Protein AF-A0A9D2GIM9-F1 (afdb_monomer)

Foldseek 3Di:
DDDDDDQDWDWDWDWDQAPVRDTDIAIATADQDPVLVVLLVVLVVQLVCLVVDPDDPVVSVVSNLVSLQSNCCSGRNNVSSVVLCVRVVNPPPVSCVVCVCCCVVPVVVVSVVSVVVVVVVVVVVVD

Sequence (127 aa):
MYILRQPEQFRDTLKLVDKDGREQMVEISLKITPDMIKSYRQLQVKLHDLQNDSRAAEDKAEDMGRAVYALLSLLFGEENTDTILRFYDGDYTSLALDIFPYISDTIAPALQADVKRRKAQYKRRAR

Nearest PDB structures (foldseek):
  4jlr-assembly2_C  TM=5.574E-01  e=6.602E+00  unclassified
  6ixg-assembly2_B  TM=4.245E-01  e=5.518E+00  Homo sapiens
  6ywy-assembly1_L  TM=2.344E-01  e=3.630E+00  Neurospora crassa

Mean predicted aligned error: 8.95 Å

Solvent-accessible surface area (backbone atoms only — not comparable to full-atom values): 7466 Å² total; per-residue (Å²): 137,90,83,88,75,80,77,88,57,52,70,50,73,48,76,46,70,47,96,88,67,52,74,45,80,42,76,29,67,32,73,87,40,76,66,52,56,51,51,51,52,53,43,52,52,49,50,54,50,58,70,70,51,86,70,60,70,69,69,44,49,56,56,47,51,52,46,51,50,53,48,39,27,72,55,39,33,59,71,51,34,53,51,54,42,60,71,45,72,69,40,63,66,62,48,47,65,66,46,47,56,50,43,61,72,49,49,48,52,51,55,52,52,51,52,52,52,52,54,52,54,54,60,60,70,75,102

Secondary structure (DSSP, 8-state):
-----PPPPEEEEEEEE-TT--EEEEEEEE---HHHHHHHHHHHHHHHHHHH--S-HHHHHHHHHHHHHHHHHHHH-HHHHHHHHHHTTT-HHHHHHHHHHHIIIIIHHHHHHHHHHHHHHHHHH--

pLDDT: mean 75.75, st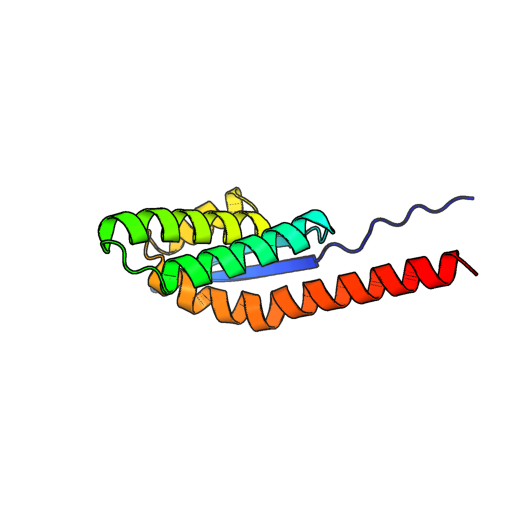d 11.07, range [29.77, 87.88]

Radius of gyration: 17.34 Å; Cα contacts (8 Å, |Δi|>4): 93; chains: 1; bounding box: 39×50×49 Å

Structure (mmCIF, N/CA/C/O backbone):
data_AF-A0A9D2GIM9-F1
#
_entry.id   AF-A0A9D2GIM9-F1
#
loop_
_atom_site.group_PDB
_atom_site.id
_atom_site.type_symbol
_atom_site.label_atom_id
_atom_site.label_alt_id
_atom_site.label_comp_id
_atom_site.label_asym_id
_atom_site.label_entity_id
_atom_site.label_seq_id
_atom_site.pdbx_PDB_ins_code
_atom_site.Cartn_x
_atom_site.Cartn_y
_atom_site.Cartn_z
_atom_site.occupancy
_atom_site.B_iso_or_equiv
_atom_site.auth_seq_id
_atom_site.auth_comp_id
_atom_site.auth_asym_id
_atom_site.auth_atom_id
_atom_site.pdbx_PDB_model_num
ATOM 1 N N . MET A 1 1 ? 15.986 27.452 -26.170 1.00 40.56 1 MET A N 1
ATOM 2 C CA . MET A 1 1 ? 15.286 27.517 -24.868 1.00 40.56 1 MET A CA 1
ATOM 3 C C . MET A 1 1 ? 15.002 26.090 -24.412 1.00 40.56 1 MET A C 1
ATOM 5 O O . MET A 1 1 ? 14.368 25.356 -25.158 1.00 40.56 1 MET A O 1
ATOM 9 N N . TYR A 1 2 ? 15.558 25.655 -23.278 1.00 29.77 2 TYR A N 1
ATOM 10 C CA . TYR A 1 2 ? 15.426 24.273 -22.793 1.00 29.77 2 TYR A CA 1
ATOM 11 C C . TYR A 1 2 ? 14.210 24.185 -21.861 1.00 29.77 2 TYR A C 1
ATOM 13 O O . TYR A 1 2 ? 14.148 24.911 -20.875 1.00 29.77 2 TYR A O 1
ATOM 21 N N . ILE A 1 3 ? 13.227 23.340 -22.188 1.00 49.38 3 ILE A N 1
ATOM 22 C CA . ILE A 1 3 ? 12.007 23.168 -21.385 1.00 49.38 3 ILE A CA 1
ATOM 23 C C . ILE A 1 3 ? 12.144 21.880 -20.574 1.00 49.38 3 ILE A C 1
ATOM 25 O O . ILE A 1 3 ? 12.128 20.779 -21.128 1.00 49.38 3 ILE A O 1
ATOM 29 N N . LEU A 1 4 ? 12.270 22.021 -19.257 1.00 39.19 4 LEU A N 1
ATOM 30 C CA . LEU A 1 4 ? 12.172 20.912 -18.314 1.00 39.19 4 LEU A CA 1
ATOM 31 C C . LEU A 1 4 ? 10.686 20.640 -18.050 1.00 39.19 4 LEU A C 1
ATOM 33 O O . LEU A 1 4 ? 9.963 21.521 -17.597 1.00 39.19 4 LEU A O 1
ATOM 37 N N . ARG A 1 5 ? 10.220 19.427 -18.358 1.00 52.44 5 ARG A N 1
ATOM 38 C CA . ARG A 1 5 ? 8.873 18.962 -18.003 1.00 52.44 5 ARG A CA 1
ATOM 39 C C . ARG A 1 5 ? 9.008 18.003 -16.830 1.00 52.44 5 ARG A C 1
ATOM 41 O O . ARG A 1 5 ? 9.734 17.016 -16.946 1.00 52.44 5 ARG A O 1
ATOM 48 N N . GLN A 1 6 ? 8.347 18.300 -15.713 1.00 54.00 6 GLN A N 1
ATOM 49 C CA . GLN A 1 6 ? 8.241 17.339 -14.618 1.00 54.00 6 GLN A CA 1
ATOM 50 C C . GLN A 1 6 ? 7.487 16.092 -15.107 1.00 54.00 6 GLN A C 1
ATOM 52 O O . GLN A 1 6 ? 6.533 16.231 -15.877 1.00 54.00 6 GLN A O 1
ATOM 57 N N . PRO A 1 7 ? 7.913 14.884 -14.702 1.00 58.41 7 PRO A N 1
ATOM 58 C CA . PRO A 1 7 ? 7.150 13.677 -14.984 1.00 58.41 7 PRO A CA 1
ATOM 59 C C . PRO A 1 7 ? 5.761 13.793 -14.345 1.00 58.41 7 PRO A C 1
ATOM 61 O O . PRO A 1 7 ? 5.646 14.266 -13.211 1.00 58.41 7 PRO A O 1
ATOM 64 N N . GLU A 1 8 ? 4.725 13.376 -15.080 1.00 60.19 8 GLU A N 1
ATOM 65 C CA . GLU A 1 8 ? 3.372 13.217 -14.537 1.00 60.19 8 GLU A CA 1
ATOM 66 C C . GLU A 1 8 ? 3.460 12.328 -13.289 1.00 60.19 8 GLU A C 1
ATOM 68 O O . GLU A 1 8 ? 4.016 11.230 -13.320 1.00 60.19 8 GLU A O 1
ATOM 73 N N . GLN A 1 9 ? 2.986 12.855 -12.164 1.00 68.44 9 GLN A N 1
ATOM 74 C CA . GLN A 1 9 ? 2.822 12.087 -10.936 1.00 68.44 9 GLN A CA 1
ATOM 75 C C . GLN A 1 9 ? 1.402 11.553 -10.951 1.00 68.44 9 GLN A C 1
ATOM 77 O O . GLN A 1 9 ? 0.476 12.288 -11.302 1.00 68.44 9 GLN A O 1
ATOM 82 N N . PHE A 1 10 ? 1.235 10.290 -10.578 1.00 74.25 10 PHE A N 1
ATOM 83 C CA . PHE A 1 10 ? -0.099 9.755 -10.393 1.00 74.25 10 PHE A CA 1
ATOM 84 C C . PHE A 1 10 ? -0.696 10.444 -9.166 1.00 74.25 10 PHE A C 1
ATOM 86 O O . PHE A 1 10 ? -0.082 10.459 -8.099 1.00 74.25 10 PHE A O 1
ATOM 93 N N . ARG A 1 11 ? -1.844 11.089 -9.348 1.00 78.62 11 ARG A N 1
ATOM 94 C CA . ARG A 1 11 ? -2.602 11.716 -8.273 1.00 78.62 11 ARG A CA 1
ATOM 95 C C . ARG A 1 11 ? -3.984 11.113 -8.274 1.00 78.62 11 ARG A C 1
ATOM 97 O O . ARG A 1 11 ? -4.608 11.063 -9.330 1.00 78.62 11 ARG A O 1
ATOM 104 N N . ASP A 1 12 ? -4.424 10.692 -7.106 1.00 80.50 12 ASP A N 1
ATOM 105 C CA . ASP A 1 12 ? -5.774 10.202 -6.903 1.00 80.50 12 ASP A CA 1
ATOM 106 C C . ASP A 1 12 ? -6.275 10.630 -5.526 1.00 80.50 12 ASP A C 1
ATOM 108 O O . ASP A 1 12 ? -5.484 11.018 -4.666 1.00 80.50 12 ASP A O 1
ATOM 112 N N . THR A 1 13 ? -7.581 10.587 -5.312 1.00 82.19 13 THR A N 1
ATOM 113 C CA . THR A 1 13 ? -8.182 10.948 -4.027 1.00 82.19 13 THR A CA 1
ATOM 114 C C . THR A 1 13 ? -9.042 9.796 -3.552 1.00 82.19 13 THR A C 1
ATOM 116 O O . THR A 1 13 ? -10.067 9.480 -4.152 1.00 82.19 13 THR A O 1
ATOM 119 N N . LEU A 1 14 ? -8.633 9.175 -2.449 1.00 82.00 14 LEU A N 1
ATOM 120 C CA . LEU A 1 14 ? -9.372 8.087 -1.832 1.00 82.00 14 LEU A CA 1
ATOM 121 C C . LEU A 1 14 ? -10.357 8.668 -0.823 1.00 82.00 14 LEU A C 1
ATOM 123 O O . LEU A 1 14 ? -9.967 9.399 0.084 1.00 82.00 14 LEU A O 1
ATOM 127 N N . LYS A 1 15 ? -11.642 8.364 -0.990 1.00 83.31 15 LYS A N 1
ATOM 128 C CA . LYS A 1 15 ? -12.685 8.766 -0.047 1.00 83.31 15 LYS A CA 1
ATOM 129 C C . LYS A 1 15 ? -12.990 7.590 0.877 1.00 83.31 15 LYS A C 1
ATOM 131 O O . LYS A 1 15 ? -13.613 6.623 0.453 1.00 83.31 15 LYS A O 1
ATOM 136 N N . LEU A 1 16 ? -12.547 7.687 2.123 1.00 80.62 16 LEU A N 1
ATOM 137 C CA . LEU A 1 16 ? -12.908 6.777 3.205 1.00 80.62 16 LEU A CA 1
ATOM 138 C C . LEU A 1 16 ? -14.263 7.219 3.764 1.00 80.62 16 LEU A C 1
ATOM 140 O O . LEU A 1 16 ? -14.447 8.401 4.055 1.00 80.62 16 LEU A O 1
ATOM 144 N N . VAL A 1 17 ? -15.219 6.303 3.882 1.00 81.31 17 VAL A N 1
ATOM 145 C CA . VAL A 1 17 ? -16.543 6.588 4.451 1.00 81.31 17 VAL A CA 1
ATOM 146 C C . VAL A 1 17 ? -16.798 5.595 5.569 1.00 81.31 17 VAL A C 1
ATOM 148 O O . VAL A 1 17 ? -16.857 4.394 5.322 1.00 81.31 17 VAL A O 1
ATOM 151 N N . ASP A 1 18 ? -16.889 6.097 6.798 1.00 77.94 18 ASP A N 1
ATOM 152 C CA . ASP A 1 18 ? -17.120 5.269 7.983 1.00 77.94 18 ASP A CA 1
ATOM 153 C C . ASP A 1 18 ? -18.588 4.821 8.067 1.00 77.94 18 ASP A C 1
ATOM 155 O O . ASP A 1 18 ? -19.475 5.420 7.449 1.00 77.94 18 ASP A O 1
ATOM 159 N N . LYS A 1 19 ? -18.870 3.808 8.891 1.00 71.25 19 LYS A N 1
ATOM 160 C CA . LYS A 1 19 ? -20.225 3.349 9.229 1.00 71.25 19 LYS A CA 1
ATOM 161 C C . LYS A 1 19 ? -21.087 4.462 9.830 1.00 71.25 19 LYS A C 1
ATOM 163 O O . LYS A 1 19 ? -22.291 4.481 9.595 1.00 71.25 19 LYS A O 1
ATOM 168 N N . ASP A 1 20 ? -20.472 5.410 10.536 1.00 68.44 20 ASP A N 1
ATOM 169 C CA . ASP A 1 20 ? -21.120 6.612 11.079 1.00 68.44 20 ASP A CA 1
ATOM 170 C C . ASP A 1 20 ? -21.317 7.739 10.039 1.00 68.44 20 ASP A C 1
ATOM 172 O O . ASP A 1 20 ? -21.787 8.827 10.372 1.00 68.44 20 ASP A O 1
ATOM 176 N N . GLY A 1 21 ? -20.951 7.514 8.771 1.00 69.44 21 GLY A N 1
ATOM 177 C CA . GLY A 1 21 ? -21.073 8.505 7.696 1.00 69.44 21 GLY A CA 1
ATOM 178 C C . GLY A 1 21 ? -19.994 9.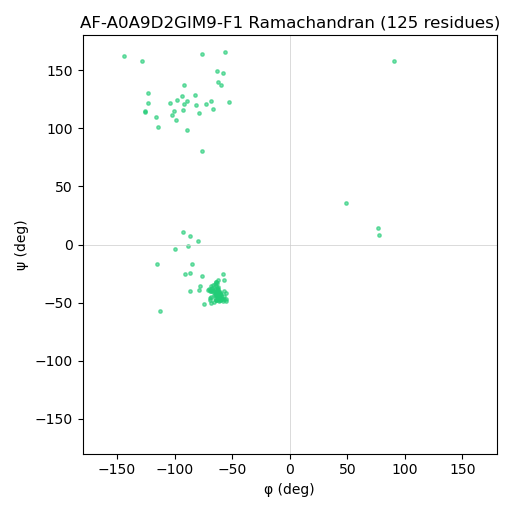590 7.721 1.00 69.44 21 GLY A C 1
ATOM 179 O O . GLY A 1 21 ? -20.133 10.613 7.049 1.00 69.44 21 GLY A O 1
ATOM 180 N N . ARG A 1 22 ? -18.910 9.396 8.485 1.00 75.06 22 ARG A N 1
ATOM 181 C CA . ARG A 1 22 ? -17.745 10.288 8.448 1.00 75.06 22 ARG A CA 1
ATOM 182 C C . ARG A 1 22 ? -16.967 10.065 7.164 1.00 75.06 22 ARG A C 1
ATOM 184 O O . ARG A 1 22 ? -16.487 8.967 6.903 1.00 75.06 22 ARG A O 1
ATOM 191 N N . GLU A 1 23 ? -16.836 11.127 6.384 1.00 81.75 23 GLU A N 1
ATOM 192 C CA . GLU A 1 23 ? -16.083 11.122 5.139 1.00 81.75 23 GLU A CA 1
ATOM 193 C C . GLU A 1 23 ? -14.682 11.679 5.383 1.00 81.75 23 GLU A C 1
ATOM 195 O O . GLU A 1 23 ? -14.528 12.806 5.855 1.00 81.75 23 GLU A O 1
ATOM 200 N N . GLN A 1 24 ? -13.658 10.911 5.029 1.00 78.25 24 GLN A N 1
ATOM 201 C CA . GLN A 1 24 ? -12.273 11.348 5.081 1.00 78.25 24 GLN A CA 1
ATOM 202 C C . GLN A 1 24 ? -11.634 11.201 3.705 1.00 78.25 24 GLN A C 1
ATOM 204 O O . GLN A 1 24 ? -11.605 10.123 3.118 1.00 78.25 24 GLN A O 1
ATOM 209 N N . MET A 1 25 ? -11.144 12.316 3.170 1.00 81.69 25 MET A N 1
ATOM 210 C CA . MET A 1 25 ? -10.465 12.346 1.879 1.00 81.69 25 MET A CA 1
ATOM 211 C C . MET A 1 25 ? -8.961 12.211 2.095 1.00 81.69 25 MET A C 1
ATOM 213 O O . MET A 1 25 ? -8.371 12.964 2.867 1.00 81.69 25 MET A O 1
ATOM 217 N N . VAL A 1 26 ? -8.353 11.260 1.398 1.00 82.38 26 VAL A N 1
ATOM 218 C CA . VAL A 1 26 ? -6.918 10.990 1.417 1.00 82.38 26 VAL A CA 1
ATOM 219 C C . VAL A 1 26 ? -6.377 11.265 0.022 1.00 82.38 26 VAL A C 1
ATOM 221 O O . VAL A 1 26 ? -6.671 10.541 -0.930 1.00 82.38 26 VAL A O 1
ATOM 224 N N . GLU A 1 27 ? -5.601 12.336 -0.120 1.00 81.50 27 GLU A N 1
ATOM 225 C CA . GLU A 1 27 ? -4.942 12.663 -1.382 1.00 81.50 27 GLU A CA 1
ATOM 226 C C . GLU A 1 27 ? -3.696 11.797 -1.563 1.00 81.50 27 GLU A C 1
ATOM 228 O O . GLU A 1 27 ? -2.697 11.919 -0.853 1.00 81.50 27 GLU A O 1
ATOM 233 N N . ILE A 1 28 ? -3.749 10.916 -2.551 1.00 81.12 28 ILE A N 1
ATOM 234 C CA . ILE A 1 28 ? -2.667 10.019 -2.919 1.00 81.12 28 ILE A CA 1
ATOM 235 C C . ILE A 1 28 ? -1.845 10.695 -4.005 1.00 81.12 28 ILE A C 1
ATOM 237 O O . ILE A 1 28 ? -2.306 10.894 -5.126 1.00 81.12 28 ILE A O 1
ATOM 241 N N . SER A 1 29 ? -0.589 10.999 -3.696 1.00 78.19 29 SER A N 1
ATOM 242 C CA . SER A 1 29 ? 0.382 11.474 -4.680 1.00 78.19 29 SER A CA 1
ATOM 243 C C . SER A 1 29 ? 1.504 10.460 -4.845 1.00 78.19 29 SER A C 1
ATOM 245 O O . SER A 1 29 ? 2.436 10.397 -4.042 1.00 78.19 29 SER A O 1
ATOM 247 N N . LEU A 1 30 ? 1.432 9.680 -5.918 1.00 75.81 30 LEU A N 1
ATOM 248 C CA . LEU A 1 30 ? 2.374 8.616 -6.206 1.00 75.81 30 LEU A CA 1
ATOM 249 C C . LEU A 1 30 ? 3.407 9.051 -7.249 1.00 75.81 30 LEU A C 1
ATOM 251 O O . LEU A 1 30 ? 3.121 9.262 -8.435 1.00 75.81 30 LEU A O 1
ATOM 255 N N . LYS A 1 31 ? 4.666 9.111 -6.809 1.00 74.94 31 LYS A N 1
ATOM 256 C CA . LYS A 1 31 ? 5.821 9.279 -7.695 1.00 74.94 31 LYS A CA 1
ATOM 257 C C . LYS A 1 31 ? 6.317 7.918 -8.150 1.00 74.94 31 LYS A C 1
ATOM 259 O O . LYS A 1 31 ? 7.105 7.269 -7.471 1.00 74.94 31 LYS A O 1
ATOM 264 N N . ILE A 1 32 ? 5.911 7.524 -9.350 1.00 74.12 32 ILE A N 1
ATOM 265 C CA . ILE A 1 32 ? 6.380 6.279 -9.951 1.00 74.12 32 ILE A CA 1
ATOM 266 C C . ILE A 1 32 ? 7.881 6.425 -10.235 1.00 74.12 32 ILE A C 1
ATOM 268 O O . ILE A 1 32 ? 8.299 7.284 -11.009 1.00 74.12 32 ILE A O 1
ATOM 272 N N . THR A 1 33 ? 8.726 5.623 -9.600 1.00 76.44 33 THR A N 1
ATOM 273 C CA . THR A 1 33 ? 10.170 5.553 -9.877 1.00 76.44 33 THR A CA 1
ATOM 274 C C . THR A 1 33 ? 10.577 4.097 -10.112 1.00 76.44 33 THR A C 1
ATOM 276 O O . THR A 1 33 ? 9.859 3.187 -9.693 1.00 76.44 33 THR A O 1
ATOM 279 N N . PRO A 1 34 ? 11.701 3.834 -10.808 1.00 73.94 34 PRO A N 1
ATOM 280 C CA . PRO A 1 34 ? 12.196 2.470 -10.997 1.00 73.94 34 PRO A CA 1
ATOM 281 C C . PRO A 1 34 ? 12.397 1.734 -9.666 1.00 73.94 34 PRO A C 1
ATOM 283 O O . PRO A 1 34 ? 11.997 0.577 -9.547 1.00 73.94 34 PRO A O 1
ATOM 286 N N . ASP A 1 35 ? 12.945 2.427 -8.664 1.00 79.75 35 ASP A N 1
ATOM 287 C CA . ASP A 1 35 ? 13.099 1.917 -7.302 1.00 79.75 35 ASP A CA 1
ATOM 288 C C . ASP A 1 35 ? 11.757 1.597 -6.651 1.00 79.75 35 ASP A C 1
ATOM 290 O O . ASP A 1 35 ? 11.591 0.504 -6.121 1.00 79.75 35 ASP A O 1
ATOM 294 N N . MET A 1 36 ? 10.761 2.478 -6.771 1.00 81.75 36 MET A N 1
ATOM 295 C CA . MET A 1 36 ? 9.430 2.228 -6.215 1.00 81.75 36 MET A CA 1
ATOM 296 C C . MET A 1 36 ? 8.775 0.980 -6.830 1.00 81.75 36 MET A C 1
ATOM 298 O O . MET A 1 36 ? 8.224 0.156 -6.107 1.00 81.75 36 MET A O 1
ATOM 302 N N . ILE A 1 37 ? 8.883 0.779 -8.148 1.00 80.44 37 ILE A N 1
ATOM 303 C CA . ILE A 1 37 ? 8.347 -0.423 -8.816 1.00 80.44 37 ILE A CA 1
ATOM 304 C C . ILE A 1 37 ? 9.057 -1.689 -8.321 1.00 80.44 37 ILE A C 1
ATOM 306 O O . ILE A 1 37 ? 8.426 -2.735 -8.148 1.00 80.44 37 ILE A O 1
ATOM 310 N N . LYS A 1 38 ? 10.375 -1.607 -8.109 1.00 83.94 38 LYS A N 1
ATOM 311 C CA . LYS A 1 38 ? 11.167 -2.714 -7.569 1.00 83.94 38 LYS A CA 1
ATOM 312 C C . LYS A 1 38 ? 10.731 -3.042 -6.139 1.00 83.94 38 LYS A C 1
ATOM 314 O O . LYS A 1 38 ? 10.447 -4.207 -5.869 1.00 83.94 38 LYS A O 1
ATOM 319 N N . SER A 1 39 ? 10.602 -2.034 -5.278 1.00 86.50 39 SER A N 1
ATOM 320 C CA . SER A 1 39 ? 10.126 -2.186 -3.900 1.00 86.50 39 SER A CA 1
ATOM 321 C C . SER A 1 39 ? 8.705 -2.743 -3.844 1.00 86.50 39 SER A C 1
ATOM 323 O O . SER A 1 39 ? 8.447 -3.665 -3.079 1.00 86.50 39 SER A O 1
ATOM 325 N N . TYR A 1 40 ? 7.801 -2.270 -4.706 1.00 84.88 40 TYR A N 1
ATOM 326 C CA . TYR A 1 40 ? 6.428 -2.774 -4.791 1.00 84.88 40 TYR A CA 1
ATOM 327 C C . TYR A 1 40 ? 6.396 -4.275 -5.108 1.00 84.88 40 TYR A C 1
ATOM 329 O O . TYR A 1 40 ? 5.737 -5.041 -4.411 1.00 84.88 40 TYR A O 1
ATOM 337 N N . ARG A 1 41 ? 7.175 -4.726 -6.101 1.00 83.44 41 ARG A N 1
ATOM 338 C CA . ARG A 1 41 ? 7.290 -6.160 -6.422 1.00 83.44 41 ARG A CA 1
ATOM 339 C C . ARG A 1 41 ? 7.896 -6.968 -5.281 1.00 83.44 41 ARG A C 1
ATOM 341 O O . ARG A 1 41 ? 7.423 -8.062 -5.003 1.00 83.44 41 ARG A O 1
ATOM 348 N N . GLN A 1 42 ? 8.938 -6.449 -4.633 1.00 87.25 42 GLN A N 1
ATOM 349 C CA . GLN A 1 42 ? 9.554 -7.119 -3.486 1.00 87.25 42 GLN A CA 1
ATOM 350 C C . GLN A 1 42 ? 8.562 -7.280 -2.333 1.00 87.25 42 GLN A C 1
ATOM 352 O O . GLN A 1 42 ? 8.512 -8.344 -1.726 1.00 87.25 42 GLN A O 1
ATOM 357 N N . LEU A 1 43 ? 7.747 -6.259 -2.064 1.00 86.12 43 LEU A N 1
ATOM 358 C CA . LEU A 1 43 ? 6.710 -6.308 -1.038 1.00 86.12 43 LEU A CA 1
ATOM 359 C C . LEU A 1 43 ? 5.573 -7.263 -1.409 1.00 86.12 43 LEU A C 1
ATOM 361 O O . LEU A 1 43 ? 5.116 -7.994 -0.539 1.00 86.12 43 LEU A O 1
ATOM 365 N N . GLN A 1 44 ? 5.167 -7.332 -2.681 1.00 81.25 44 GLN A N 1
ATOM 366 C CA . GLN A 1 44 ? 4.197 -8.333 -3.145 1.00 81.25 44 GLN A CA 1
ATOM 367 C C . GLN A 1 44 ? 4.699 -9.765 -2.937 1.00 81.25 44 GLN A C 1
ATOM 369 O O . GLN A 1 44 ? 3.967 -10.593 -2.402 1.00 81.25 44 GLN A O 1
ATOM 374 N N . VAL A 1 45 ? 5.947 -10.049 -3.327 1.00 85.38 45 VAL A N 1
ATOM 375 C CA . VAL A 1 45 ? 6.564 -11.366 -3.105 1.00 85.38 45 VAL A CA 1
ATOM 376 C C . VAL A 1 45 ? 6.652 -11.656 -1.610 1.00 85.38 45 VAL A C 1
ATOM 378 O O . VAL A 1 45 ? 6.224 -12.715 -1.177 1.00 85.38 45 VAL A O 1
ATOM 381 N N . LYS A 1 46 ? 7.098 -10.685 -0.805 1.00 85.56 46 LYS A N 1
ATOM 382 C CA . LYS A 1 46 ? 7.186 -10.838 0.650 1.00 85.56 46 LYS A CA 1
ATOM 383 C C . LYS A 1 46 ? 5.826 -11.132 1.288 1.00 85.56 46 LYS A C 1
ATOM 385 O O . LYS A 1 46 ? 5.746 -11.994 2.150 1.00 85.56 46 LYS A O 1
ATOM 390 N N . LEU A 1 47 ? 4.761 -10.444 0.873 1.00 81.81 47 LEU A N 1
ATOM 391 C CA . LEU A 1 47 ? 3.401 -10.698 1.363 1.00 81.81 47 LEU A CA 1
ATOM 392 C C . LEU A 1 47 ? 2.911 -12.097 0.976 1.00 81.81 47 LEU A C 1
ATOM 394 O O . LEU A 1 47 ? 2.331 -12.784 1.810 1.00 81.81 47 LEU A O 1
ATOM 398 N N . HIS A 1 48 ? 3.179 -12.535 -0.254 1.00 80.19 48 HIS A N 1
ATOM 399 C CA . HIS A 1 48 ? 2.847 -13.884 -0.705 1.00 80.19 48 HIS A CA 1
ATOM 400 C C . HIS A 1 48 ? 3.634 -14.960 0.061 1.00 80.19 48 HIS A C 1
ATOM 402 O O . HIS A 1 48 ? 3.065 -15.973 0.465 1.00 80.19 48 HIS A O 1
ATOM 408 N N . ASP A 1 49 ? 4.926 -14.740 0.302 1.00 84.12 49 ASP A N 1
ATOM 409 C CA . ASP A 1 49 ? 5.761 -15.656 1.081 1.00 84.12 49 ASP A CA 1
ATOM 410 C C . ASP A 1 49 ? 5.275 -15.736 2.534 1.00 84.12 49 ASP A C 1
ATOM 412 O O . ASP A 1 49 ? 5.149 -16.831 3.069 1.00 84.12 49 ASP A O 1
ATOM 416 N N . LEU A 1 50 ? 4.913 -14.600 3.145 1.00 81.19 50 LEU A N 1
ATOM 417 C CA . LEU A 1 50 ? 4.345 -14.545 4.498 1.00 81.19 50 LEU A CA 1
ATOM 418 C C . LEU A 1 50 ? 2.971 -15.225 4.602 1.00 81.19 50 LEU A C 1
ATOM 420 O O . LEU A 1 50 ? 2.673 -15.827 5.632 1.00 81.19 50 LEU A O 1
ATOM 424 N N . GLN A 1 51 ? 2.143 -15.164 3.553 1.00 73.25 51 GLN A N 1
ATOM 425 C CA . GLN A 1 51 ? 0.872 -15.898 3.494 1.00 73.25 51 GLN A CA 1
ATOM 426 C C . GLN A 1 51 ? 1.073 -17.417 3.429 1.00 73.25 51 GLN A C 1
ATOM 428 O O . GLN A 1 51 ? 0.314 -18.155 4.052 1.00 73.25 51 GLN A O 1
ATOM 433 N N . ASN A 1 52 ? 2.083 -17.881 2.688 1.00 77.69 52 ASN A N 1
ATOM 434 C CA . ASN A 1 52 ? 2.394 -19.307 2.530 1.00 77.69 52 ASN A CA 1
ATOM 435 C C . ASN A 1 52 ? 3.340 -19.852 3.607 1.00 77.69 52 ASN A C 1
ATOM 437 O O . ASN A 1 52 ? 3.686 -21.033 3.591 1.00 77.69 52 ASN A O 1
ATOM 441 N N . ASP A 1 53 ? 3.784 -18.999 4.523 1.00 77.06 53 ASP A N 1
ATOM 442 C CA . ASP A 1 53 ? 4.662 -19.385 5.610 1.00 77.06 53 ASP A CA 1
ATOM 443 C C . ASP A 1 53 ? 3.951 -20.391 6.535 1.00 77.06 53 ASP A C 1
ATOM 445 O O . ASP A 1 53 ? 2.734 -20.348 6.709 1.00 77.06 53 ASP A O 1
ATOM 449 N N . SER A 1 54 ? 4.697 -21.296 7.162 1.00 70.62 54 SER A N 1
ATOM 450 C CA . SER A 1 54 ? 4.189 -22.327 8.081 1.00 70.62 54 SER A CA 1
ATOM 451 C C . SER A 1 54 ? 4.372 -21.959 9.560 1.00 70.62 54 SER A C 1
ATOM 453 O O . SER A 1 54 ? 3.922 -22.708 10.423 1.00 70.62 54 SER A O 1
ATOM 455 N N . ARG A 1 55 ? 5.022 -20.822 9.865 1.00 76.75 55 ARG A N 1
ATOM 456 C CA . ARG A 1 55 ? 5.271 -20.308 11.230 1.00 76.75 55 ARG A CA 1
ATOM 457 C C . ARG A 1 55 ? 3.992 -20.113 12.070 1.00 76.75 55 ARG A C 1
ATOM 459 O O . ARG A 1 55 ? 2.877 -20.126 11.544 1.00 76.75 55 ARG A O 1
ATOM 466 N N . ALA A 1 56 ? 4.145 -19.943 13.384 1.00 69.94 56 ALA A N 1
ATOM 467 C CA . ALA A 1 56 ? 3.032 -19.665 14.293 1.00 69.94 56 ALA A CA 1
ATOM 468 C C . ALA A 1 56 ? 2.272 -18.388 13.879 1.00 69.94 56 ALA A C 1
ATOM 470 O O . ALA A 1 56 ? 2.854 -17.459 13.320 1.00 69.94 56 ALA A O 1
ATOM 471 N N . ALA A 1 57 ? 0.958 -18.355 14.123 1.00 68.50 57 ALA A N 1
ATOM 472 C CA . ALA A 1 57 ? 0.091 -17.258 13.685 1.00 68.50 57 ALA A CA 1
ATOM 473 C C . ALA A 1 57 ? 0.470 -15.898 14.303 1.00 68.50 57 ALA A C 1
ATOM 475 O O . ALA A 1 57 ? 0.307 -14.874 13.646 1.00 68.50 57 ALA A O 1
ATOM 476 N N . GLU A 1 58 ? 1.013 -15.894 15.522 1.00 68.19 58 GLU A N 1
ATOM 477 C CA . GLU A 1 58 ? 1.426 -14.683 16.245 1.00 68.19 58 GLU A CA 1
ATOM 478 C C . GLU A 1 58 ? 2.634 -14.003 15.583 1.00 68.19 58 GLU A C 1
ATOM 480 O O . GLU A 1 58 ? 2.549 -12.829 15.228 1.00 68.19 58 GLU A O 1
ATOM 485 N N . ASP A 1 59 ? 3.702 -14.752 15.287 1.00 70.00 59 ASP A N 1
ATOM 486 C CA . ASP A 1 59 ? 4.885 -14.220 14.587 1.00 70.00 59 ASP A CA 1
ATOM 487 C C . ASP A 1 59 ? 4.553 -13.750 13.158 1.00 70.00 59 ASP A C 1
ATOM 489 O O . ASP A 1 59 ? 5.134 -12.799 12.632 1.00 70.00 59 ASP A O 1
ATOM 493 N N . LYS A 1 60 ? 3.591 -14.416 12.507 1.00 72.94 60 LYS A N 1
ATOM 494 C CA . LYS A 1 60 ? 3.125 -14.049 11.165 1.00 72.94 60 LYS A CA 1
ATOM 495 C C . LYS A 1 60 ? 2.322 -12.759 11.153 1.00 72.94 60 LYS A C 1
ATOM 497 O O . LYS A 1 60 ? 2.446 -12.000 10.196 1.00 72.94 60 LYS A O 1
ATOM 502 N N . ALA A 1 61 ? 1.482 -12.532 12.160 1.00 72.38 61 ALA A N 1
ATOM 503 C CA . ALA A 1 61 ? 0.606 -11.367 12.206 1.00 72.38 61 ALA A CA 1
ATOM 504 C C . ALA A 1 61 ? 1.418 -10.066 12.246 1.00 72.38 61 ALA A C 1
ATOM 506 O O . ALA A 1 61 ? 1.113 -9.123 11.515 1.00 72.38 61 ALA A O 1
ATOM 507 N N . GLU A 1 62 ? 2.496 -10.041 13.029 1.00 78.50 62 GLU A N 1
ATOM 508 C CA . GLU A 1 62 ? 3.365 -8.871 13.163 1.00 78.50 62 GLU A CA 1
ATOM 509 C C . GLU A 1 62 ? 4.167 -8.598 11.876 1.00 78.50 62 GLU A C 1
ATOM 511 O O . GLU A 1 62 ? 4.179 -7.475 11.357 1.00 78.50 62 GLU A O 1
ATOM 516 N N . ASP A 1 63 ? 4.767 -9.641 11.290 1.00 80.94 63 ASP A N 1
ATOM 517 C CA . ASP A 1 63 ? 5.493 -9.548 10.017 1.00 80.94 63 ASP A CA 1
ATOM 518 C C . ASP A 1 63 ? 4.570 -9.140 8.854 1.00 80.94 63 ASP A C 1
ATOM 520 O O . ASP A 1 63 ? 4.953 -8.334 7.994 1.00 80.94 63 ASP A O 1
ATOM 524 N N . MET A 1 64 ? 3.348 -9.680 8.823 1.00 77.81 64 MET A N 1
ATOM 525 C CA . MET A 1 64 ? 2.338 -9.377 7.812 1.00 77.81 64 MET A CA 1
ATOM 526 C C . MET A 1 64 ? 1.836 -7.939 7.962 1.00 77.81 64 MET A C 1
ATOM 528 O O . MET A 1 64 ? 1.825 -7.207 6.972 1.00 77.81 64 MET A O 1
ATOM 532 N N . GLY A 1 65 ? 1.534 -7.489 9.185 1.00 78.69 65 GLY A N 1
ATOM 533 C CA . GLY A 1 65 ? 1.172 -6.099 9.469 1.00 78.69 65 GLY A CA 1
ATOM 534 C C . GLY A 1 65 ? 2.263 -5.122 9.026 1.00 78.69 65 GLY A C 1
ATOM 535 O O . GLY A 1 65 ? 1.984 -4.146 8.328 1.00 78.69 65 GLY A O 1
ATOM 536 N N . ARG A 1 66 ? 3.535 -5.432 9.311 1.00 84.62 66 ARG A N 1
ATOM 537 C CA . ARG A 1 66 ? 4.677 -4.614 8.870 1.00 84.62 66 ARG A CA 1
ATOM 538 C C . ARG A 1 66 ? 4.833 -4.585 7.350 1.00 84.62 66 ARG A C 1
ATOM 540 O O . ARG A 1 66 ? 5.186 -3.547 6.789 1.00 84.62 66 ARG A O 1
ATOM 547 N N . ALA A 1 67 ? 4.596 -5.706 6.670 1.00 84.56 67 ALA A N 1
ATOM 548 C CA . ALA A 1 67 ? 4.664 -5.778 5.213 1.00 84.56 67 ALA A CA 1
ATOM 549 C C . ALA A 1 67 ? 3.517 -5.004 4.542 1.00 84.56 67 ALA A C 1
ATOM 551 O O . ALA A 1 67 ? 3.761 -4.295 3.564 1.00 84.56 67 ALA A O 1
ATOM 552 N N . VAL A 1 68 ? 2.300 -5.085 5.091 1.00 81.75 68 VAL A N 1
ATOM 553 C CA . VAL A 1 68 ? 1.141 -4.302 4.638 1.00 81.75 68 VAL A CA 1
ATOM 554 C C . VAL A 1 68 ? 1.391 -2.813 4.864 1.00 81.75 68 VAL A C 1
ATOM 556 O O . VAL A 1 68 ? 1.262 -2.038 3.920 1.00 81.75 68 VAL A O 1
ATOM 559 N N . TYR A 1 69 ? 1.854 -2.414 6.053 1.00 85.75 69 TYR A N 1
ATOM 560 C CA . TYR A 1 69 ? 2.234 -1.028 6.342 1.00 85.75 69 TYR A CA 1
ATOM 561 C C . TYR A 1 69 ? 3.270 -0.510 5.340 1.00 85.75 69 TYR A C 1
ATOM 563 O O . TYR A 1 69 ? 3.088 0.545 4.745 1.00 85.75 69 TYR A O 1
ATOM 571 N N . ALA A 1 70 ? 4.340 -1.271 5.092 1.00 87.38 70 ALA A N 1
ATOM 572 C CA . ALA A 1 70 ? 5.373 -0.877 4.139 1.00 87.38 70 ALA A CA 1
ATOM 573 C C . ALA A 1 70 ? 4.834 -0.738 2.704 1.00 87.38 70 ALA A C 1
ATOM 575 O O . ALA A 1 70 ? 5.262 0.155 1.973 1.00 87.38 70 ALA A O 1
ATOM 576 N N . LEU A 1 71 ? 3.895 -1.601 2.296 1.00 85.75 71 LEU A N 1
ATOM 577 C CA . LEU A 1 71 ? 3.243 -1.512 0.991 1.00 85.75 71 LEU A CA 1
ATOM 578 C C . LEU A 1 71 ? 2.401 -0.242 0.884 1.00 85.75 71 LEU A C 1
ATOM 580 O O . LEU A 1 71 ? 2.549 0.506 -0.079 1.00 85.75 71 LEU A O 1
ATOM 584 N N . LEU A 1 72 ? 1.556 0.016 1.875 1.00 84.56 72 LEU A N 1
ATOM 585 C CA . LEU A 1 72 ? 0.705 1.199 1.915 1.00 84.56 72 LEU A CA 1
ATOM 586 C C . LEU A 1 72 ? 1.544 2.476 1.970 1.00 84.56 72 LEU A C 1
ATOM 588 O O . LEU A 1 72 ? 1.331 3.363 1.151 1.00 84.56 72 LEU A O 1
ATOM 592 N N . SER A 1 73 ? 2.575 2.533 2.815 1.00 87.88 73 SER A N 1
ATOM 593 C CA . SER A 1 73 ? 3.463 3.696 2.923 1.00 87.88 73 SER A CA 1
ATOM 594 C C . SER A 1 73 ? 4.229 3.964 1.631 1.00 87.88 73 SER A C 1
ATOM 596 O O . SER A 1 73 ? 4.451 5.120 1.275 1.00 87.88 73 SER A O 1
ATOM 598 N N . LEU A 1 74 ? 4.580 2.921 0.872 1.00 86.50 74 LEU A N 1
ATOM 599 C CA . LEU A 1 74 ? 5.176 3.076 -0.455 1.00 86.50 74 LEU A CA 1
ATOM 600 C C . LEU A 1 74 ? 4.183 3.650 -1.481 1.00 86.50 74 LEU A C 1
ATOM 602 O O . LEU A 1 74 ? 4.593 4.390 -2.377 1.00 86.50 74 LEU A O 1
ATOM 606 N N . LEU A 1 75 ? 2.903 3.279 -1.388 1.00 83.62 75 LEU A N 1
ATOM 607 C CA . LEU A 1 75 ? 1.867 3.659 -2.353 1.00 83.62 75 LEU A CA 1
ATOM 608 C C . LEU A 1 75 ? 1.210 5.008 -2.047 1.00 83.62 75 LEU A C 1
ATOM 610 O O . LEU A 1 75 ? 0.913 5.779 -2.958 1.00 83.62 75 LEU A O 1
ATOM 614 N N . PHE A 1 76 ? 0.965 5.278 -0.774 1.00 83.00 76 PHE A N 1
ATOM 615 C CA . PHE A 1 76 ? 0.159 6.394 -0.295 1.00 83.00 76 PHE A CA 1
ATOM 616 C C . PHE A 1 76 ? 0.982 7.404 0.504 1.00 83.00 76 PHE A C 1
ATOM 618 O O . PHE A 1 76 ? 0.549 8.543 0.640 1.00 83.00 76 PHE A O 1
ATOM 625 N N . GLY A 1 77 ? 2.178 7.032 0.966 1.00 85.25 77 GLY A N 1
ATOM 626 C CA . GLY A 1 77 ? 2.963 7.806 1.927 1.00 85.25 77 GLY A CA 1
ATOM 627 C C . GLY A 1 77 ? 2.646 7.404 3.368 1.00 85.25 77 GLY A C 1
ATOM 628 O O . GLY A 1 77 ? 1.583 6.846 3.649 1.00 85.25 77 GLY A O 1
ATOM 629 N N . GLU A 1 78 ? 3.571 7.676 4.288 1.00 85.06 78 GLU A N 1
ATOM 630 C CA . GLU A 1 78 ? 3.434 7.290 5.702 1.00 85.06 78 GLU A CA 1
ATOM 631 C C . GLU A 1 78 ? 2.243 7.980 6.385 1.00 85.06 78 GLU A C 1
ATOM 633 O O . GLU A 1 78 ? 1.464 7.312 7.058 1.00 85.06 78 GLU A O 1
ATOM 638 N N . GLU A 1 79 ? 2.038 9.282 6.154 1.00 85.44 79 GLU A N 1
ATOM 639 C CA . GLU A 1 79 ? 0.942 10.054 6.773 1.00 85.44 79 GLU A CA 1
ATOM 640 C C . GLU A 1 79 ? -0.443 9.532 6.367 1.00 85.44 79 GLU A C 1
ATOM 642 O O . GLU A 1 79 ? -1.332 9.329 7.198 1.00 85.44 79 GLU A O 1
ATOM 647 N N . ASN A 1 80 ? -0.614 9.261 5.073 1.00 85.31 80 ASN A N 1
ATOM 648 C CA . ASN A 1 80 ? -1.852 8.709 4.538 1.00 85.31 80 ASN A CA 1
ATOM 649 C C . ASN A 1 80 ? -2.076 7.275 5.022 1.00 85.31 80 ASN A C 1
ATOM 651 O O . ASN A 1 80 ? -3.202 6.895 5.326 1.00 85.31 80 ASN A O 1
ATOM 655 N N . THR A 1 81 ? -1.008 6.485 5.131 1.00 86.19 81 THR A N 1
ATOM 656 C CA . THR A 1 81 ? -1.083 5.107 5.625 1.00 86.19 81 THR A CA 1
ATOM 657 C C . THR A 1 81 ? -1.519 5.059 7.079 1.00 86.19 81 THR A C 1
ATOM 659 O O . THR A 1 81 ? -2.424 4.299 7.407 1.00 86.19 81 THR A O 1
ATOM 662 N N . ASP A 1 82 ? -0.942 5.903 7.936 1.00 86.31 82 ASP A N 1
ATOM 663 C CA . ASP A 1 82 ? -1.346 6.009 9.341 1.00 86.31 82 ASP A CA 1
ATOM 664 C C . ASP A 1 82 ? -2.803 6.475 9.471 1.00 86.31 82 ASP A C 1
ATOM 666 O O . ASP A 1 82 ? -3.565 5.942 10.272 1.00 86.31 82 ASP A O 1
ATOM 670 N N . THR A 1 83 ? -3.232 7.403 8.611 1.00 86.00 83 THR A N 1
ATOM 671 C CA . THR A 1 83 ? -4.626 7.860 8.552 1.00 86.00 83 THR A CA 1
ATOM 672 C C . THR A 1 83 ? -5.592 6.726 8.198 1.00 86.00 83 THR A C 1
ATOM 674 O O . THR A 1 83 ? -6.588 6.533 8.893 1.00 86.00 83 THR A O 1
ATOM 677 N N . ILE A 1 84 ? -5.293 5.955 7.147 1.00 84.62 84 ILE A N 1
ATOM 678 C CA . ILE A 1 84 ? -6.116 4.811 6.731 1.00 84.62 84 ILE A CA 1
ATOM 679 C C . ILE A 1 84 ? -6.104 3.736 7.830 1.00 84.62 84 ILE A C 1
ATOM 681 O O . ILE A 1 84 ? -7.148 3.205 8.182 1.00 84.62 84 ILE A O 1
ATOM 685 N N . LEU A 1 85 ? -4.953 3.438 8.432 1.00 83.88 85 LEU A N 1
ATOM 686 C CA . LEU A 1 85 ? -4.860 2.430 9.494 1.00 83.88 85 LEU A CA 1
ATOM 687 C C . LEU A 1 85 ? -5.659 2.798 10.741 1.00 83.88 85 LEU A C 1
ATOM 689 O O . LEU A 1 85 ? -6.347 1.942 11.294 1.00 83.88 85 LEU A O 1
ATOM 693 N N . ARG A 1 86 ? -5.601 4.067 11.159 1.00 84.19 86 ARG A N 1
ATOM 694 C CA . ARG A 1 86 ? -6.416 4.585 12.265 1.00 84.19 86 ARG A CA 1
ATOM 695 C C . ARG A 1 86 ? -7.903 4.546 11.942 1.00 84.19 86 ARG A C 1
ATOM 697 O O . ARG A 1 86 ? -8.697 4.290 12.836 1.00 84.19 86 ARG A O 1
ATOM 704 N N . PHE A 1 87 ? -8.273 4.784 10.685 1.00 83.31 87 PHE A N 1
ATOM 705 C CA . PHE A 1 87 ? -9.662 4.699 10.240 1.00 83.31 87 PHE A CA 1
ATOM 706 C C . PHE A 1 87 ? -10.230 3.277 10.384 1.00 83.31 87 PHE A C 1
ATOM 708 O O . PHE A 1 87 ? -11.376 3.120 10.786 1.00 83.31 87 PHE A O 1
ATOM 71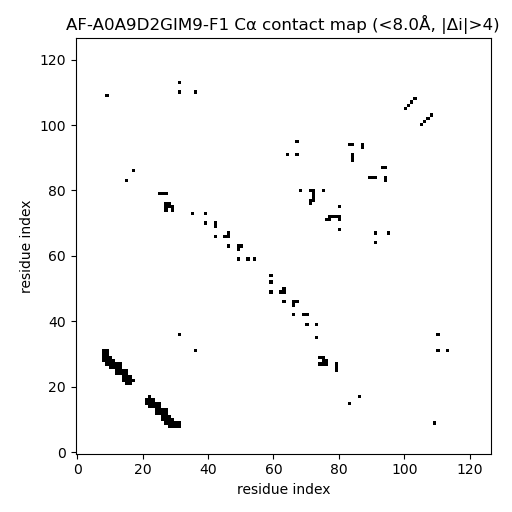5 N N . TYR A 1 88 ? -9.423 2.245 10.128 1.00 81.81 88 TYR A N 1
ATOM 716 C CA . TYR A 1 88 ? -9.819 0.843 10.320 1.00 81.81 88 TYR A CA 1
ATOM 717 C C . TYR A 1 88 ? -9.584 0.321 11.753 1.00 81.81 88 TYR A C 1
ATOM 719 O O . TYR A 1 88 ? -9.730 -0.876 11.981 1.00 81.81 88 TYR A O 1
ATOM 727 N N . ASP A 1 89 ? -9.201 1.177 12.709 1.00 80.25 89 ASP A N 1
ATOM 728 C CA . ASP A 1 89 ? -8.910 0.821 14.113 1.00 80.25 89 ASP A CA 1
ATOM 729 C C . ASP A 1 89 ? -7.964 -0.390 14.273 1.00 80.25 89 ASP A C 1
ATOM 731 O O . ASP A 1 89 ? -8.109 -1.236 15.152 1.00 80.25 89 ASP A O 1
ATOM 735 N N . GLY A 1 90 ? -6.986 -0.515 13.369 1.00 70.31 90 GLY A N 1
ATOM 736 C CA . GLY A 1 90 ? -6.053 -1.645 13.367 1.00 70.31 90 GLY A CA 1
ATOM 737 C C . GLY A 1 90 ? -6.609 -2.957 12.796 1.00 70.31 90 GLY A C 1
ATOM 738 O O . GLY A 1 90 ? -5.911 -3.970 12.845 1.00 70.31 90 GLY A O 1
ATOM 739 N N . ASP A 1 91 ? -7.806 -2.968 12.199 1.00 79.06 91 ASP A N 1
ATOM 740 C CA . ASP A 1 91 ? -8.306 -4.108 11.426 1.00 79.06 91 ASP A CA 1
ATOM 741 C C . ASP A 1 91 ? -7.641 -4.172 10.041 1.00 79.06 91 ASP A C 1
ATOM 743 O O . ASP A 1 91 ? -8.186 -3.772 9.006 1.00 79.06 91 ASP A O 1
ATOM 747 N N . TYR A 1 92 ? -6.425 -4.720 10.029 1.00 73.06 92 TYR A N 1
ATOM 748 C CA . TYR A 1 92 ? -5.647 -4.960 8.814 1.00 73.06 92 TYR A CA 1
ATOM 749 C C . TYR A 1 92 ? -6.366 -5.862 7.805 1.00 73.06 92 TYR A C 1
ATOM 751 O O . TYR A 1 92 ? -6.073 -5.775 6.614 1.00 73.06 92 TYR A O 1
ATOM 759 N N . THR A 1 93 ? -7.283 -6.725 8.253 1.00 73.12 93 THR A N 1
ATOM 760 C CA . THR A 1 93 ? -7.982 -7.668 7.370 1.00 73.12 93 THR A CA 1
ATOM 761 C C . THR A 1 93 ? -9.020 -6.932 6.539 1.00 73.12 93 THR A C 1
ATOM 763 O O . THR A 1 93 ? -9.000 -7.032 5.311 1.00 73.12 93 THR A O 1
ATOM 766 N N . SER A 1 94 ? -9.881 -6.147 7.192 1.00 78.81 94 SER A N 1
ATOM 767 C CA . SER A 1 94 ? -10.881 -5.323 6.506 1.00 78.81 94 SER A CA 1
ATOM 768 C C . SER A 1 94 ? -10.220 -4.273 5.613 1.00 78.81 94 SER A C 1
ATOM 770 O O . SER A 1 94 ? -10.593 -4.134 4.449 1.00 78.81 94 SER A O 1
ATOM 772 N N . LEU A 1 95 ? -9.162 -3.618 6.105 1.00 82.44 95 LEU A N 1
ATOM 773 C CA . LEU A 1 95 ? -8.380 -2.670 5.312 1.00 82.44 95 LEU A CA 1
ATOM 774 C C . LEU A 1 95 ? -7.808 -3.332 4.059 1.00 82.44 95 LEU A C 1
ATOM 776 O O . LEU A 1 95 ? -7.926 -2.788 2.962 1.00 82.44 95 LEU A O 1
ATOM 780 N N . ALA A 1 96 ? -7.176 -4.502 4.209 1.00 74.94 96 ALA A N 1
ATOM 781 C CA . ALA A 1 96 ? -6.604 -5.220 3.081 1.00 74.94 96 ALA A CA 1
ATOM 782 C C . ALA A 1 96 ? -7.687 -5.575 2.057 1.00 74.94 96 ALA A C 1
ATOM 784 O O . ALA A 1 96 ? -7.475 -5.338 0.874 1.00 74.94 96 ALA A O 1
ATOM 785 N N . LEU A 1 97 ? -8.844 -6.081 2.490 1.00 77.81 97 LEU A N 1
ATOM 786 C CA . LEU A 1 97 ? -9.949 -6.444 1.597 1.00 77.81 97 LEU A CA 1
ATOM 787 C C . LEU A 1 97 ? -10.478 -5.255 0.786 1.00 77.81 97 LEU A C 1
ATOM 789 O O . LEU A 1 97 ? -10.717 -5.410 -0.410 1.00 77.81 97 LEU A O 1
ATOM 793 N N . ASP A 1 98 ? -10.602 -4.080 1.402 1.00 82.88 98 ASP A N 1
ATOM 794 C CA . ASP A 1 98 ? -11.126 -2.883 0.735 1.00 82.88 98 ASP A CA 1
ATOM 795 C C . ASP A 1 98 ? -10.089 -2.206 -0.172 1.00 82.88 98 ASP A C 1
ATOM 797 O O . ASP A 1 98 ? -10.424 -1.684 -1.239 1.00 82.88 98 ASP A O 1
ATOM 801 N N . ILE A 1 99 ? -8.810 -2.219 0.218 1.00 81.75 99 ILE A N 1
ATOM 802 C CA . ILE A 1 99 ? -7.758 -1.512 -0.522 1.00 81.75 99 ILE A CA 1
ATOM 803 C C . ILE A 1 99 ? -7.162 -2.348 -1.656 1.00 81.75 99 ILE A C 1
ATOM 805 O O . ILE A 1 99 ? -6.640 -1.794 -2.626 1.00 81.75 99 ILE A O 1
ATOM 809 N N . PHE A 1 100 ? -7.229 -3.680 -1.572 1.00 79.06 100 PHE A N 1
ATOM 810 C CA . PHE A 1 100 ? -6.651 -4.573 -2.580 1.00 79.06 100 PHE A CA 1
ATOM 811 C C . PHE A 1 100 ? -7.265 -4.403 -3.982 1.00 79.06 100 PHE A C 1
ATOM 813 O O . PHE A 1 100 ? -6.490 -4.335 -4.945 1.00 79.06 100 PHE A O 1
ATOM 820 N N . PRO A 1 101 ? -8.600 -4.267 -4.145 1.00 83.25 101 PRO A N 1
ATOM 821 C CA . PRO A 1 101 ? -9.217 -3.938 -5.430 1.00 83.25 101 PRO A CA 1
ATOM 822 C C . PRO A 1 101 ? -8.666 -2.630 -5.992 1.00 83.25 101 PRO A C 1
ATOM 824 O O . PRO A 1 101 ? -8.198 -2.587 -7.121 1.00 83.25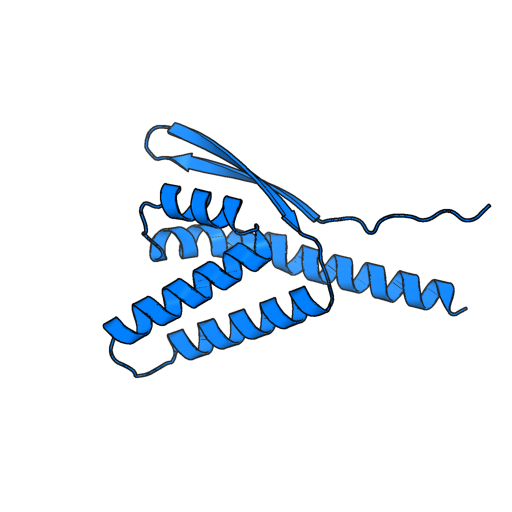 101 PRO A O 1
ATOM 827 N N . TYR A 1 102 ? -8.577 -1.583 -5.173 1.00 83.00 102 TYR A N 1
ATOM 828 C CA . TYR A 1 102 ? -8.025 -0.301 -5.608 1.00 83.00 102 TYR A CA 1
ATOM 829 C C . TYR A 1 102 ? -6.546 -0.403 -6.034 1.00 83.00 102 TYR A C 1
ATOM 831 O O . TYR A 1 102 ? -6.126 0.170 -7.045 1.00 83.00 102 TYR A O 1
ATOM 839 N N . ILE A 1 103 ? -5.738 -1.187 -5.314 1.00 82.38 103 ILE A N 1
ATOM 840 C CA . ILE A 1 103 ? -4.337 -1.416 -5.685 1.00 82.38 103 ILE A CA 1
ATOM 841 C C . ILE A 1 103 ? -4.232 -2.175 -7.017 1.00 82.38 103 ILE A C 1
ATOM 843 O O . ILE A 1 103 ? -3.390 -1.845 -7.855 1.00 82.38 103 ILE A O 1
ATOM 847 N N . SER A 1 104 ? -5.053 -3.202 -7.217 1.00 79.25 104 SER A N 1
ATOM 848 C CA . SER A 1 104 ? -4.986 -4.065 -8.401 1.00 79.25 104 SER A CA 1
ATOM 849 C C . SER A 1 104 ? -5.628 -3.443 -9.645 1.00 79.25 104 SER A C 1
ATOM 851 O O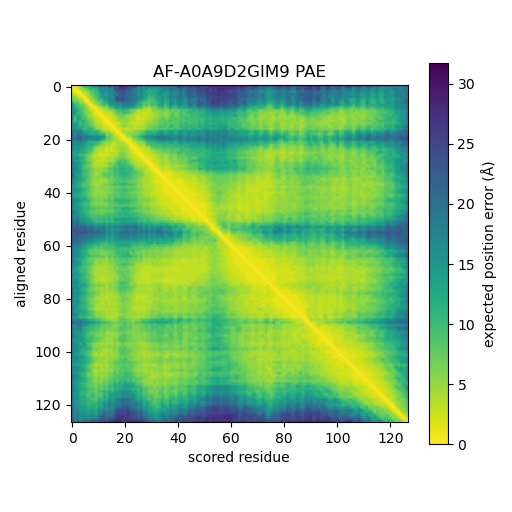 . SER A 1 104 ? -5.037 -3.527 -10.723 1.00 79.25 104 SER A O 1
ATOM 853 N N . ASP A 1 105 ? -6.753 -2.748 -9.495 1.00 81.69 105 ASP A N 1
ATOM 854 C CA . ASP A 1 105 ? -7.534 -2.183 -10.600 1.00 81.69 105 ASP A CA 1
ATOM 855 C C . ASP A 1 105 ? -7.134 -0.746 -10.963 1.00 81.69 105 ASP A C 1
ATOM 857 O O . ASP A 1 105 ? -7.290 -0.345 -12.117 1.00 81.69 105 ASP A O 1
ATOM 861 N N . THR A 1 106 ? -6.566 0.025 -10.026 1.00 82.81 106 THR A N 1
ATOM 862 C CA . THR A 1 106 ? -6.181 1.430 -10.264 1.00 82.81 106 THR A CA 1
ATOM 863 C C . THR A 1 106 ? -4.666 1.622 -10.229 1.00 82.81 106 THR A C 1
ATOM 865 O O . THR A 1 106 ? -4.058 2.062 -11.211 1.00 82.81 106 THR A O 1
ATOM 868 N N . ILE A 1 107 ? -4.016 1.257 -9.118 1.00 80.81 107 ILE A N 1
ATOM 869 C CA . ILE A 1 107 ? -2.589 1.549 -8.894 1.00 80.81 107 ILE A CA 1
ATOM 870 C C . ILE A 1 107 ? -1.690 0.723 -9.826 1.00 80.81 107 ILE A C 1
ATOM 872 O O . ILE A 1 107 ? -0.789 1.268 -10.471 1.00 80.81 107 ILE A O 1
ATOM 876 N N . ALA A 1 108 ? -1.923 -0.587 -9.939 1.00 79.50 108 ALA A N 1
ATOM 877 C CA . ALA A 1 108 ? -1.126 -1.475 -10.781 1.00 79.50 108 ALA A CA 1
ATOM 878 C C . ALA A 1 108 ? -1.156 -1.092 -12.278 1.00 79.50 108 ALA A C 1
ATOM 880 O O . ALA A 1 108 ? -0.075 -1.001 -12.880 1.00 79.50 108 ALA A O 1
ATOM 881 N N . PRO A 1 109 ? -2.316 -0.820 -12.913 1.00 80.44 109 PRO A N 1
ATOM 882 C CA . PRO A 1 109 ? -2.334 -0.355 -14.297 1.00 80.44 109 PRO A CA 1
ATOM 883 C C . PRO A 1 109 ? -1.729 1.042 -14.459 1.00 80.44 109 PRO A C 1
ATOM 885 O O . PRO A 1 109 ? -1.025 1.266 -15.447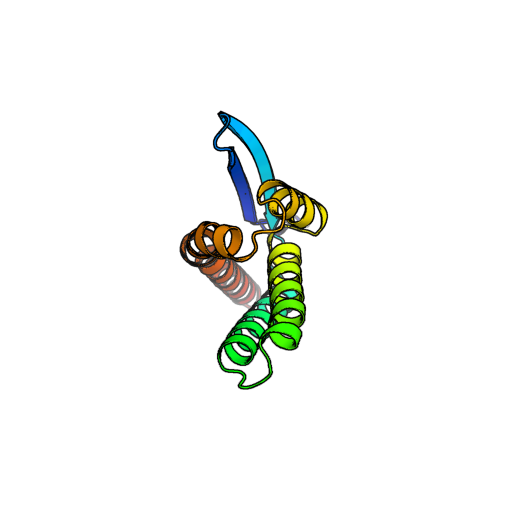 1.00 80.44 109 PRO A O 1
ATOM 888 N N . ALA A 1 110 ? -1.901 1.954 -13.494 1.00 79.88 110 ALA A N 1
ATOM 889 C CA . ALA A 1 110 ? -1.251 3.267 -13.523 1.00 79.88 110 ALA A CA 1
ATOM 890 C C . ALA A 1 110 ? 0.285 3.154 -13.506 1.00 79.88 110 ALA A C 1
ATOM 892 O O .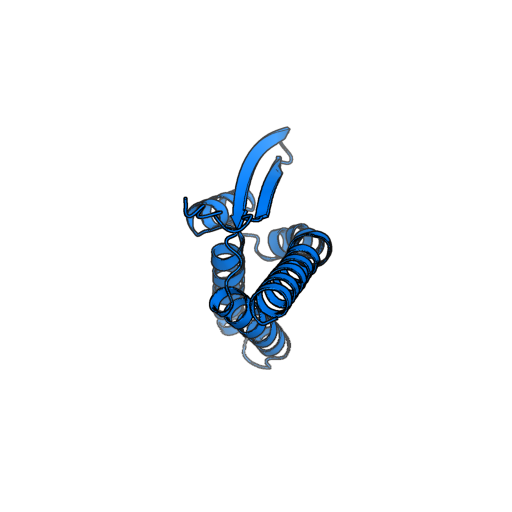 ALA A 1 110 ? 0.968 3.758 -14.341 1.00 79.88 110 ALA A O 1
ATOM 893 N N . LEU A 1 111 ? 0.832 2.300 -12.632 1.00 75.94 111 LEU A N 1
ATOM 894 C CA . LEU A 1 111 ? 2.257 1.954 -12.588 1.00 75.94 111 LEU A CA 1
ATOM 895 C C . LEU A 1 111 ? 2.755 1.431 -13.944 1.00 75.94 111 LEU A C 1
ATOM 897 O O . LEU A 1 111 ? 3.791 1.874 -14.447 1.00 75.94 111 LEU A O 1
ATOM 901 N N . GLN A 1 11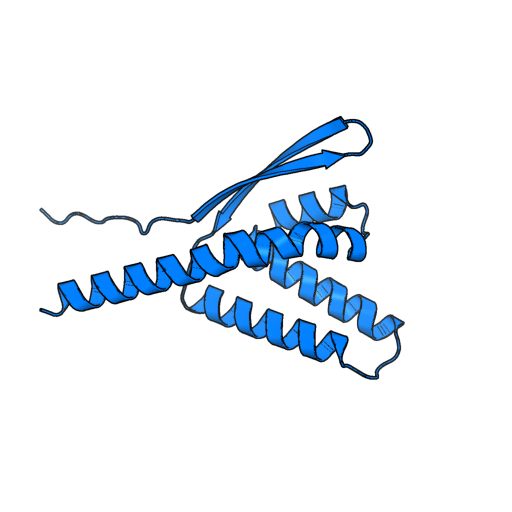2 ? 2.019 0.512 -14.574 1.00 75.56 112 GLN A N 1
ATOM 902 C CA . GLN A 1 112 ? 2.402 -0.048 -15.874 1.00 75.56 112 GLN A CA 1
ATOM 903 C C . GLN A 1 112 ? 2.318 0.972 -17.019 1.00 75.56 112 GLN A C 1
ATOM 905 O O . GLN A 1 112 ? 3.193 0.994 -17.897 1.00 75.56 112 GLN A O 1
ATOM 910 N N . ALA A 1 113 ? 1.284 1.815 -17.024 1.00 76.31 113 ALA A N 1
ATOM 911 C CA . ALA A 1 113 ? 1.085 2.856 -18.025 1.00 76.31 113 ALA A CA 1
ATOM 912 C C . ALA A 1 113 ? 2.226 3.882 -17.994 1.00 76.31 113 ALA A C 1
ATOM 914 O O . ALA A 1 113 ? 2.771 4.227 -19.050 1.00 76.31 113 ALA A O 1
ATOM 915 N N . ASP A 1 114 ? 2.656 4.299 -16.802 1.00 72.81 114 ASP A N 1
ATOM 916 C CA . ASP A 1 114 ? 3.730 5.281 -16.656 1.00 72.81 114 ASP A CA 1
ATOM 917 C C . ASP A 1 114 ? 5.096 4.706 -17.065 1.00 72.81 114 ASP A C 1
ATOM 919 O O . ASP A 1 114 ? 5.873 5.348 -17.779 1.00 72.81 114 ASP A O 1
ATOM 923 N N . VAL A 1 115 ? 5.363 3.433 -16.743 1.00 70.12 115 VAL A N 1
ATOM 924 C CA . VAL A 1 115 ? 6.555 2.714 -17.234 1.00 70.12 115 VAL A CA 1
ATOM 925 C C . VAL A 1 115 ? 6.584 2.654 -18.762 1.00 70.12 115 VAL A C 1
ATOM 927 O O . VAL A 1 115 ? 7.633 2.898 -19.371 1.00 70.12 115 VAL A O 1
ATOM 930 N N . LYS A 1 116 ? 5.447 2.350 -19.406 1.00 69.81 116 LYS A N 1
ATOM 931 C CA . LYS A 1 116 ? 5.337 2.356 -20.874 1.00 69.81 116 LYS A CA 1
ATOM 932 C C . LYS A 1 116 ? 5.567 3.757 -21.449 1.00 69.81 116 LYS A C 1
ATOM 934 O O . LYS A 1 116 ? 6.341 3.881 -22.402 1.00 69.81 116 LYS A O 1
ATOM 939 N N . ARG A 1 117 ? 4.970 4.806 -20.863 1.00 68.44 117 ARG A N 1
ATOM 940 C CA . ARG A 1 117 ? 5.168 6.208 -21.285 1.00 68.44 117 ARG A CA 1
ATOM 941 C C . ARG A 1 117 ? 6.638 6.620 -21.205 1.00 68.44 117 ARG A C 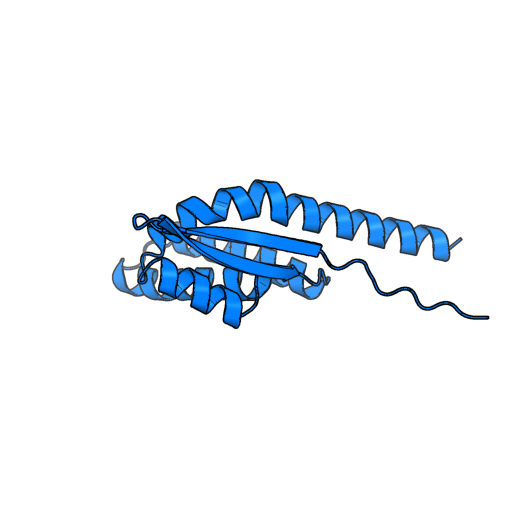1
ATOM 943 O O . ARG A 1 117 ? 7.174 7.147 -22.182 1.00 68.44 117 ARG A O 1
ATOM 950 N N . ARG A 1 118 ? 7.322 6.311 -20.100 1.00 66.81 118 ARG A N 1
ATOM 951 C CA . ARG A 1 118 ? 8.752 6.618 -19.922 1.00 66.81 118 ARG A CA 1
ATOM 952 C C . ARG A 1 118 ? 9.621 5.887 -20.938 1.00 66.81 118 ARG A C 1
ATOM 954 O O . ARG A 1 118 ? 10.422 6.526 -21.617 1.00 66.81 118 ARG A O 1
ATOM 961 N N . LYS A 1 119 ? 9.420 4.576 -21.134 1.00 63.25 119 LYS A N 1
ATOM 962 C CA . LYS A 1 119 ? 10.146 3.809 -22.168 1.00 63.25 119 LYS A CA 1
ATOM 963 C C . LYS A 1 119 ? 9.951 4.395 -23.572 1.00 63.25 119 LYS A C 1
ATOM 965 O O . LYS A 1 119 ? 10.911 4.464 -24.339 1.00 63.25 119 LYS A O 1
ATOM 970 N N . ALA A 1 120 ? 8.740 4.843 -23.907 1.00 61.62 120 ALA A N 1
ATOM 971 C CA . ALA A 1 120 ? 8.448 5.468 -25.196 1.00 61.62 120 ALA A CA 1
ATOM 972 C C . ALA A 1 120 ? 9.138 6.836 -25.366 1.00 61.62 120 ALA A C 1
ATOM 974 O O . ALA A 1 120 ? 9.671 7.120 -26.440 1.00 61.62 120 ALA A O 1
ATOM 975 N N . GLN A 1 121 ? 9.187 7.663 -24.315 1.00 60.06 121 GLN A N 1
ATOM 976 C CA . GLN A 1 121 ? 9.886 8.954 -24.343 1.00 60.06 121 GLN A CA 1
ATOM 977 C C . GLN A 1 121 ? 11.408 8.799 -24.489 1.00 60.06 121 GLN A C 1
ATOM 979 O O . GLN A 1 121 ? 12.013 9.530 -25.274 1.00 60.06 121 GLN A O 1
ATOM 984 N N . TYR A 1 122 ? 12.021 7.821 -23.813 1.00 58.56 122 TYR A N 1
ATOM 985 C CA . TYR A 1 122 ? 13.449 7.520 -23.983 1.00 58.56 122 TYR A CA 1
ATOM 986 C C . TYR A 1 122 ? 13.772 7.034 -25.405 1.00 58.56 122 TYR A C 1
ATOM 988 O O . TYR A 1 122 ? 14.734 7.509 -26.003 1.00 58.56 122 TYR A O 1
ATOM 996 N N . LYS A 1 123 ? 12.937 6.167 -25.999 1.00 57.47 123 LYS A N 1
ATOM 997 C CA . LYS A 1 123 ? 13.116 5.713 -27.394 1.00 57.47 123 LYS A CA 1
ATOM 998 C C . LYS A 1 123 ? 12.990 6.837 -28.427 1.00 57.47 123 LYS A C 1
ATOM 1000 O O . LYS A 1 123 ? 13.652 6.777 -29.456 1.00 57.47 123 LYS A O 1
ATOM 1005 N N . ARG A 1 124 ? 12.149 7.845 -28.171 1.00 55.16 124 ARG A N 1
ATOM 1006 C CA . ARG A 1 124 ? 11.979 9.010 -29.058 1.00 55.16 124 ARG A CA 1
ATOM 1007 C C . ARG A 1 124 ? 13.121 10.022 -28.972 1.00 55.16 124 ARG A C 1
ATOM 1009 O O . ARG A 1 124 ? 13.341 10.725 -29.943 1.00 55.16 124 ARG A O 1
ATOM 1016 N N . ARG A 1 125 ? 13.813 10.107 -27.833 1.00 49.44 125 ARG A N 1
ATOM 1017 C CA . ARG A 1 125 ? 14.983 10.985 -27.640 1.00 49.44 125 ARG A CA 1
ATOM 1018 C C . ARG A 1 125 ? 16.303 10.369 -28.114 1.00 49.44 125 ARG A C 1
ATOM 1020 O O . ARG A 1 125 ? 17.270 11.100 -28.268 1.00 49.44 125 ARG A O 1
ATOM 1027 N N . ALA A 1 126 ? 16.345 9.052 -28.309 1.00 52.22 126 ALA A N 1
ATOM 1028 C CA . ALA A 1 126 ? 17.512 8.320 -28.808 1.00 52.22 126 ALA A CA 1
ATOM 1029 C C . ALA A 1 126 ? 17.520 8.140 -30.344 1.00 52.22 126 ALA A C 1
ATOM 1031 O O . ALA A 1 126 ? 18.307 7.344 -30.853 1.00 52.22 126 ALA A O 1
ATOM 1032 N N . ARG A 1 127 ? 16.623 8.824 -31.067 1.00 42.75 127 ARG A N 1
ATOM 1033 C CA . ARG A 1 127 ? 16.587 8.903 -32.533 1.00 42.75 127 ARG A CA 1
ATOM 1034 C C . ARG A 1 127 ? 16.826 10.332 -32.982 1.00 42.75 127 ARG A C 1
ATOM 1036 O O . ARG A 1 127 ? 16.336 11.234 -32.268 1.00 42.75 127 ARG A O 1
#